Protein AF-A0A7S1REJ3-F1 (afdb_monomer_lite)

Sequence (113 aa):
VDLHALPGAQVAQQSFTGRKSGTAGFFASEANYERGKRAMVRLAELILRYEAEPSTAGVVLGMELVNEPDWGYWNAPRGIRALYETMVPILRGILPAARYLLFLCFMESPRYE

Radius of gyration: 14.75 Å; chains: 1; bounding box: 30×29×43 Å

InterPro domains:
  IPR017853 Glycoside hydrolase superfamily [SSF51445] (1-97)

pLDDT: mean 90.11, std 11.12, range [45.78, 98.25]

Foldseek 3Di:
DEPAAFQQGLAAQDCSVVDGHNGRCCQVDPVRVVVLLVVQVVVLVVVVVLCVDPVRNPVAAAYESYAAGDPVQCPRPSGPVVSCVPRVVVSCVRQPPVRYDYDDHHDDDPPPD

Organism: Alexandrium catenella (NCBI:txid2925)

Structure (mmCIF, N/CA/C/O backbone):
data_AF-A0A7S1REJ3-F1
#
_entry.id   AF-A0A7S1REJ3-F1
#
loop_
_atom_site.group_PDB
_atom_site.id
_atom_site.type_symbol
_atom_site.label_atom_id
_atom_site.label_alt_id
_atom_site.label_comp_id
_atom_site.label_asym_id
_atom_site.label_entity_id
_atom_site.label_seq_id
_atom_site.pdbx_PDB_ins_code
_atom_site.Cartn_x
_atom_site.Cartn_y
_atom_site.Cartn_z
_atom_site.occupancy
_atom_site.B_iso_or_equiv
_atom_site.auth_seq_id
_atom_site.auth_comp_id
_atom_site.auth_asym_id
_atom_site.auth_atom_id
_atom_site.pdbx_PDB_model_num
ATOM 1 N N . VAL A 1 1 ? -9.000 3.101 3.444 1.00 91.31 1 VAL A N 1
ATOM 2 C CA . VAL A 1 1 ? -8.425 4.163 2.591 1.00 91.31 1 VAL A CA 1
ATOM 3 C C . VAL A 1 1 ? -7.517 3.503 1.584 1.00 91.31 1 VAL A C 1
ATOM 5 O O . VAL A 1 1 ? -6.730 2.651 1.984 1.00 91.31 1 VAL A O 1
ATOM 8 N N . ASP A 1 2 ? -7.661 3.865 0.317 1.00 90.88 2 ASP A N 1
ATOM 9 C CA . ASP A 1 2 ? -6.880 3.302 -0.778 1.00 90.88 2 ASP A CA 1
ATOM 10 C C . ASP A 1 2 ? -5.757 4.255 -1.211 1.00 90.88 2 ASP A C 1
ATOM 12 O O . ASP A 1 2 ? -5.981 5.454 -1.404 1.00 90.88 2 ASP A O 1
ATOM 16 N N . LEU A 1 3 ? -4.542 3.718 -1.342 1.00 90.06 3 LEU A N 1
ATOM 17 C CA . LEU A 1 3 ? -3.423 4.406 -1.969 1.00 90.06 3 LEU A CA 1
ATOM 18 C C . LEU A 1 3 ? -3.476 4.181 -3.488 1.00 90.06 3 LEU A C 1
ATOM 20 O O . LEU A 1 3 ? -2.669 3.457 -4.075 1.00 90.06 3 LEU A O 1
ATOM 24 N N . HIS A 1 4 ? -4.427 4.875 -4.112 1.00 91.38 4 HIS A N 1
ATOM 25 C CA . HIS A 1 4 ? -4.832 4.663 -5.503 1.00 91.38 4 HIS A CA 1
ATOM 26 C C . HIS A 1 4 ? -3.725 4.914 -6.539 1.00 91.38 4 HIS A C 1
ATOM 28 O O . HIS A 1 4 ? -3.749 4.405 -7.661 1.00 91.38 4 HIS A O 1
ATOM 34 N N . ALA A 1 5 ? -2.737 5.733 -6.183 1.00 91.31 5 ALA A N 1
ATOM 35 C CA . ALA A 1 5 ? -1.662 6.118 -7.077 1.00 91.31 5 ALA A CA 1
ATOM 36 C C . ALA A 1 5 ? -0.311 6.162 -6.368 1.00 91.31 5 ALA A C 1
ATOM 38 O O . ALA A 1 5 ? -0.149 6.801 -5.325 1.00 91.31 5 ALA A O 1
ATOM 39 N N . LEU A 1 6 ? 0.684 5.540 -7.000 1.00 91.75 6 LEU A N 1
ATOM 40 C CA . LEU A 1 6 ? 2.053 5.496 -6.500 1.00 91.75 6 LEU A CA 1
ATOM 41 C C . LEU A 1 6 ? 3.022 6.331 -7.348 1.00 91.75 6 LEU A C 1
ATOM 43 O O . LEU A 1 6 ? 2.778 6.580 -8.534 1.00 91.75 6 LEU A O 1
ATOM 47 N N . PRO A 1 7 ? 4.158 6.768 -6.766 1.00 92.38 7 PRO A N 1
ATOM 48 C CA . PRO A 1 7 ? 5.195 7.475 -7.508 1.00 92.38 7 PRO A CA 1
ATOM 49 C C . PRO A 1 7 ? 5.642 6.694 -8.748 1.00 92.38 7 PRO A C 1
ATOM 51 O O . PRO A 1 7 ? 6.057 5.546 -8.647 1.00 92.38 7 PRO A O 1
ATOM 54 N N . GLY A 1 8 ? 5.582 7.328 -9.919 1.00 90.69 8 GLY A N 1
ATOM 55 C CA . GLY A 1 8 ? 5.961 6.691 -11.184 1.00 90.69 8 GLY A CA 1
ATOM 56 C C . GLY A 1 8 ? 4.921 5.732 -11.773 1.00 90.69 8 GLY A C 1
ATOM 57 O O . GLY A 1 8 ? 5.223 5.126 -12.793 1.00 90.69 8 GLY A O 1
ATOM 58 N N . ALA A 1 9 ? 3.723 5.644 -11.186 1.00 91.44 9 ALA A N 1
ATOM 59 C CA . ALA A 1 9 ? 2.652 4.707 -11.527 1.00 91.44 9 ALA A CA 1
ATOM 60 C C . ALA A 1 9 ? 2.984 3.232 -11.239 1.00 91.44 9 ALA A C 1
ATOM 62 O O . ALA A 1 9 ? 4.111 2.763 -11.411 1.00 91.44 9 ALA A O 1
ATOM 63 N N . GLN A 1 10 ? 1.965 2.495 -10.806 1.00 90.31 10 GLN A N 1
ATOM 64 C CA . GLN A 1 10 ? 2.018 1.056 -10.544 1.00 90.31 10 GLN A CA 1
ATOM 65 C C . GLN A 1 10 ? 1.587 0.195 -11.747 1.00 90.31 10 GLN A C 1
ATOM 67 O O . GLN A 1 10 ? 1.751 -1.021 -11.721 1.00 90.31 10 GLN A O 1
ATOM 72 N N . VAL A 1 11 ? 1.098 0.833 -12.817 1.00 89.88 11 VAL A N 1
ATOM 73 C CA . VAL A 1 11 ? 0.741 0.218 -14.106 1.00 89.88 11 VAL A CA 1
ATOM 74 C C . VAL A 1 11 ? 1.119 1.177 -15.232 1.00 89.88 11 VAL A C 1
ATOM 76 O O . VAL A 1 11 ? 1.000 2.399 -15.089 1.00 89.88 11 VAL A O 1
ATOM 79 N N . ALA A 1 12 ? 1.558 0.636 -16.366 1.00 88.38 12 ALA A N 1
ATOM 80 C CA . ALA A 1 12 ? 1.761 1.422 -17.577 1.00 88.38 12 ALA A CA 1
ATOM 81 C C . ALA A 1 12 ? 0.423 1.928 -18.152 1.00 88.38 12 ALA A C 1
ATOM 83 O O . ALA A 1 12 ? -0.610 1.279 -18.053 1.00 88.38 12 ALA A O 1
ATOM 84 N N . GLN A 1 13 ? 0.438 3.095 -18.789 1.00 87.00 13 GLN A N 1
ATOM 85 C CA . GLN A 1 13 ? -0.689 3.718 -19.496 1.00 87.00 13 GLN A CA 1
ATOM 86 C C . GLN A 1 13 ? -1.936 4.052 -18.653 1.00 87.00 13 GLN A C 1
ATOM 88 O O . GLN A 1 13 ? -2.895 4.609 -19.195 1.00 87.00 13 GLN A O 1
ATOM 93 N N . GLN A 1 14 ? -1.909 3.810 -17.340 1.00 81.38 14 GLN A N 1
ATOM 94 C CA . GLN A 1 14 ? -2.967 4.221 -16.415 1.00 81.38 14 GLN A CA 1
ATOM 95 C C . GLN A 1 14 ? -2.918 5.721 -16.108 1.00 81.38 14 GLN A C 1
ATOM 97 O O . GLN A 1 14 ? -1.847 6.330 -16.091 1.00 81.38 14 GLN A O 1
ATOM 102 N N . SER A 1 15 ? -4.086 6.320 -15.854 1.00 82.94 15 SER A N 1
ATOM 103 C CA . SER A 1 15 ? -4.254 7.766 -15.632 1.00 82.94 15 SER A CA 1
ATOM 104 C C . SER A 1 15 ? -4.641 8.146 -14.200 1.00 82.94 15 SER A C 1
ATOM 106 O O . SER A 1 15 ? -5.108 9.261 -13.983 1.00 82.94 15 SER A O 1
ATOM 108 N N . PHE A 1 16 ? -4.425 7.272 -13.213 1.00 82.06 16 PHE A N 1
ATOM 109 C CA . PHE A 1 16 ? -4.801 7.511 -11.809 1.00 82.06 16 PHE A CA 1
ATOM 110 C C . PHE A 1 16 ? -4.211 8.797 -11.202 1.00 82.06 16 PHE A C 1
ATOM 112 O O . PH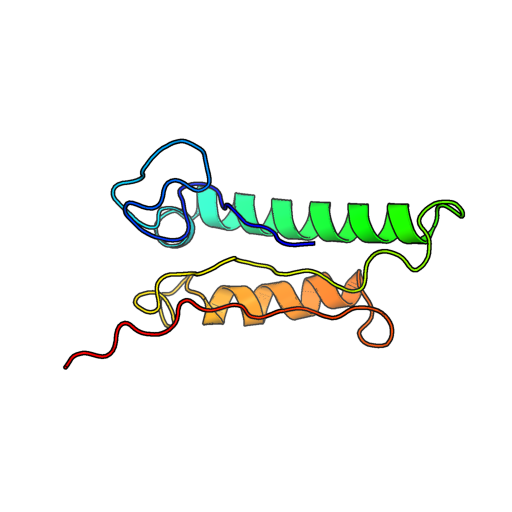E A 1 16 ? -4.794 9.385 -10.300 1.00 82.06 16 PHE A O 1
ATOM 119 N N . THR A 1 17 ? -3.072 9.272 -11.717 1.00 71.31 17 THR A N 1
ATOM 120 C CA . THR A 1 17 ? -2.430 10.536 -11.294 1.00 71.31 17 THR A CA 1
ATOM 121 C C . THR A 1 17 ? -2.793 11.739 -12.175 1.00 71.31 17 THR A C 1
ATOM 123 O O . THR A 1 17 ? -2.137 12.776 -12.104 1.00 71.31 17 THR A O 1
ATOM 126 N N . GLY A 1 18 ? -3.776 11.604 -13.072 1.00 77.19 18 GLY A N 1
ATOM 127 C CA . GLY A 1 18 ? -4.095 12.600 -14.103 1.00 77.19 18 GLY A CA 1
ATOM 128 C C . GLY A 1 18 ? -3.108 12.626 -15.280 1.00 77.19 18 GLY A C 1
ATOM 129 O O . GLY A 1 18 ? -3.304 13.374 -16.234 1.00 77.19 18 GLY A O 1
ATOM 130 N N . ARG A 1 19 ? -2.062 11.787 -15.252 1.00 80.12 19 ARG A N 1
ATOM 131 C CA . ARG A 1 19 ? -1.087 11.610 -16.335 1.00 80.12 19 ARG A CA 1
ATOM 132 C C . ARG A 1 19 ? -0.822 10.127 -16.575 1.00 80.12 19 ARG A C 1
ATOM 134 O O . ARG A 1 19 ? -0.754 9.350 -15.628 1.00 80.12 19 ARG A O 1
ATOM 141 N N . LYS A 1 20 ? -0.620 9.757 -17.843 1.00 84.94 20 LYS A N 1
ATOM 142 C CA . LYS A 1 20 ? -0.198 8.410 -18.244 1.00 84.94 20 LYS A CA 1
ATOM 143 C C . LYS A 1 20 ? 1.322 8.269 -18.192 1.00 84.94 20 LYS A C 1
ATOM 145 O O . LYS A 1 20 ? 2.043 9.114 -18.728 1.00 84.94 20 LYS A O 1
ATOM 150 N N . SER A 1 21 ? 1.798 7.202 -17.555 1.00 84.25 21 SER A N 1
ATOM 151 C CA . SER A 1 21 ? 3.206 6.787 -17.578 1.00 84.25 21 SER A CA 1
ATOM 152 C C . SER A 1 21 ? 3.413 5.686 -18.615 1.00 84.25 21 SER A C 1
ATOM 154 O O . SER A 1 21 ? 2.562 4.817 -18.759 1.00 84.25 21 SER A O 1
ATOM 156 N N . GLY A 1 22 ? 4.545 5.683 -19.320 1.00 87.06 22 GLY A N 1
ATOM 157 C CA . GLY A 1 22 ? 4.881 4.605 -20.259 1.00 87.06 22 GLY A CA 1
ATOM 158 C C . GLY A 1 22 ? 5.208 3.270 -19.581 1.00 87.06 22 GLY A C 1
ATOM 159 O O . GLY A 1 22 ? 5.145 2.228 -20.223 1.00 87.06 22 GLY A O 1
ATOM 160 N N . THR A 1 23 ? 5.549 3.299 -18.293 1.00 88.06 23 THR A N 1
ATOM 161 C CA . TH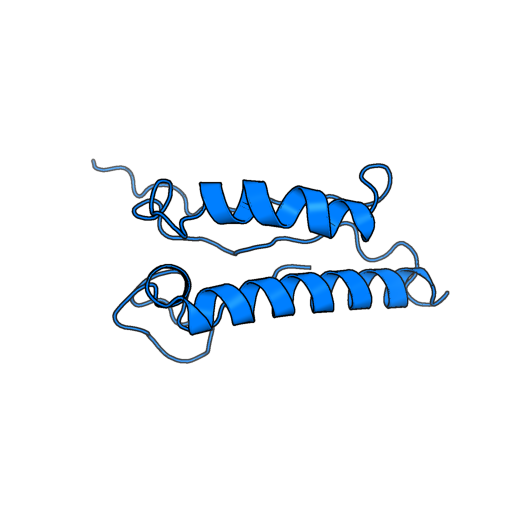R A 1 23 ? 5.989 2.140 -17.506 1.00 88.06 23 THR A CA 1
ATOM 162 C C . THR A 1 23 ? 5.389 2.176 -16.100 1.00 88.06 23 THR A C 1
ATOM 164 O O . THR A 1 23 ? 4.992 3.243 -15.619 1.00 88.06 23 THR A O 1
ATOM 167 N N . ALA A 1 24 ? 5.376 1.030 -15.410 1.00 91.38 24 ALA A N 1
ATOM 168 C CA . ALA A 1 24 ? 5.119 0.964 -13.970 1.00 91.38 24 ALA A CA 1
ATOM 169 C C . ALA A 1 24 ? 6.372 1.415 -13.191 1.00 91.38 24 ALA A C 1
ATOM 171 O O . ALA A 1 24 ? 7.133 0.625 -12.620 1.00 91.38 24 ALA A O 1
ATOM 172 N N . GLY A 1 25 ? 6.634 2.721 -13.226 1.00 92.81 25 GLY A N 1
ATOM 173 C CA . GLY A 1 25 ? 7.826 3.353 -12.670 1.00 92.81 25 GLY A CA 1
ATOM 174 C C . GLY A 1 25 ? 7.970 3.196 -11.158 1.00 92.81 25 GLY A C 1
ATOM 175 O O . GLY A 1 25 ? 9.080 3.378 -10.654 1.00 92.81 25 GLY A O 1
ATOM 176 N N . PHE A 1 26 ? 6.898 2.841 -10.445 1.00 94.31 26 PHE A N 1
ATOM 177 C CA . PHE A 1 26 ? 6.959 2.483 -9.030 1.00 94.31 26 PHE A CA 1
ATOM 178 C C . PHE A 1 26 ? 7.835 1.246 -8.788 1.00 94.31 26 PHE A C 1
ATOM 180 O O . PHE A 1 26 ? 8.700 1.266 -7.915 1.00 94.31 26 PHE A O 1
ATOM 187 N N . PHE A 1 27 ? 7.667 0.201 -9.601 1.00 94.12 27 PHE A N 1
ATOM 188 C CA . PHE A 1 27 ? 8.426 -1.046 -9.479 1.00 94.12 27 PHE A CA 1
ATOM 189 C C . PHE A 1 27 ? 9.798 -0.964 -10.170 1.00 94.12 27 PHE A C 1
ATOM 191 O O . PHE A 1 27 ? 10.768 -1.595 -9.739 1.00 94.12 27 PHE A O 1
ATOM 198 N N . ALA A 1 28 ? 9.912 -0.150 -11.226 1.00 93.00 28 ALA A N 1
ATOM 199 C CA . ALA A 1 28 ? 11.151 -0.014 -11.992 1.00 93.00 28 ALA A CA 1
ATOM 200 C C . ALA A 1 28 ? 12.217 0.857 -11.296 1.00 93.00 28 ALA A C 1
ATOM 202 O O . ALA A 1 28 ? 13.406 0.542 -11.371 1.00 93.00 28 ALA A O 1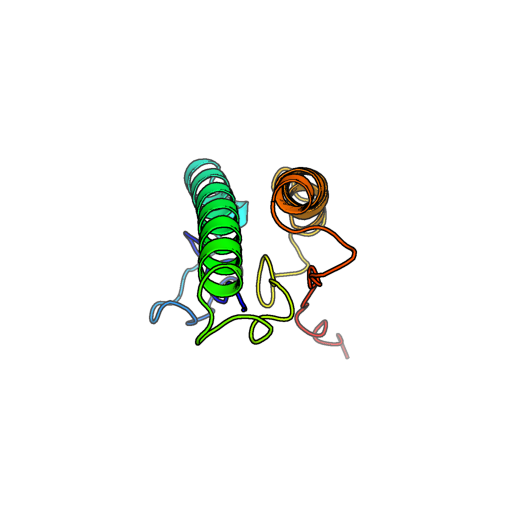
ATOM 203 N N . SER A 1 29 ? 11.821 1.926 -10.593 1.00 94.75 29 SER A N 1
ATOM 204 C CA . SER A 1 29 ? 12.741 2.896 -9.980 1.00 94.75 29 SER A CA 1
ATOM 205 C C . SER A 1 29 ? 12.831 2.729 -8.466 1.00 94.75 29 SER A C 1
ATOM 207 O O . SER A 1 29 ? 11.836 2.865 -7.759 1.00 94.75 29 SER A O 1
ATOM 209 N N . GLU A 1 30 ? 14.044 2.521 -7.951 1.00 96.31 30 GLU A N 1
ATOM 210 C CA . GLU A 1 30 ? 14.305 2.443 -6.508 1.00 96.31 30 GLU A CA 1
ATOM 211 C C . GLU A 1 30 ? 13.854 3.708 -5.767 1.00 96.31 30 GLU A C 1
ATOM 213 O O . GLU A 1 30 ? 13.178 3.629 -4.744 1.00 96.31 30 GLU A O 1
ATOM 218 N N . ALA A 1 31 ? 14.140 4.887 -6.325 1.00 96.94 31 ALA A N 1
ATOM 219 C CA . ALA A 1 31 ? 13.734 6.151 -5.722 1.00 96.94 31 ALA A CA 1
ATOM 220 C C . ALA A 1 31 ? 12.204 6.271 -5.599 1.00 96.94 31 ALA A C 1
ATOM 222 O O . ALA A 1 31 ? 11.702 6.766 -4.587 1.00 96.94 31 ALA A O 1
ATOM 223 N N . ASN A 1 32 ? 11.452 5.810 -6.603 1.00 95.56 32 ASN A N 1
ATOM 224 C CA . ASN A 1 32 ? 9.989 5.797 -6.547 1.00 95.56 32 ASN A CA 1
ATOM 225 C C . ASN A 1 32 ? 9.466 4.759 -5.555 1.00 95.56 32 ASN A C 1
ATOM 227 O O . ASN A 1 32 ? 8.563 5.073 -4.777 1.00 95.56 32 ASN A O 1
ATOM 231 N N . TYR A 1 33 ? 10.064 3.569 -5.547 1.00 96.75 33 TYR A N 1
ATOM 232 C CA . TYR A 1 33 ? 9.725 2.491 -4.629 1.00 96.75 33 TYR A CA 1
ATOM 233 C C . TYR A 1 33 ? 9.857 2.936 -3.166 1.00 96.75 33 TYR A C 1
ATOM 235 O O . TYR A 1 33 ? 8.903 2.872 -2.389 1.00 96.75 33 TYR A O 1
ATOM 243 N N . GLU A 1 34 ? 11.005 3.516 -2.810 1.00 97.94 34 GLU A N 1
ATOM 244 C CA . GLU A 1 34 ? 11.258 4.046 -1.469 1.00 97.94 34 GLU A CA 1
ATOM 245 C C . GLU A 1 34 ? 10.320 5.205 -1.105 1.00 97.94 34 GLU A C 1
ATOM 247 O O . GLU A 1 34 ? 9.862 5.314 0.036 1.00 97.94 34 GLU A O 1
ATOM 252 N N . ARG A 1 35 ? 9.983 6.073 -2.068 1.00 97.38 35 ARG A N 1
ATOM 253 C CA . ARG A 1 35 ? 8.990 7.135 -1.851 1.00 97.38 35 ARG A CA 1
ATOM 254 C C . ARG A 1 35 ? 7.597 6.573 -1.576 1.00 97.38 35 ARG A C 1
ATOM 256 O O . ARG A 1 35 ? 6.929 7.092 -0.685 1.00 97.38 35 ARG A O 1
ATOM 263 N N . GLY A 1 36 ? 7.163 5.539 -2.296 1.00 96.69 36 GLY A N 1
ATOM 264 C CA . GLY A 1 36 ? 5.858 4.917 -2.065 1.00 96.69 36 GLY A CA 1
ATOM 265 C C . GLY A 1 36 ? 5.791 4.190 -0.723 1.00 96.69 36 GLY A C 1
ATOM 266 O O . GLY A 1 36 ? 4.828 4.393 0.008 1.00 96.69 36 GLY A O 1
ATOM 267 N N . LYS A 1 37 ? 6.850 3.474 -0.315 1.00 97.81 37 LYS A N 1
ATOM 268 C CA . LYS A 1 37 ? 6.932 2.897 1.041 1.00 97.81 37 LYS A CA 1
ATOM 269 C C . LYS A 1 37 ? 6.783 3.964 2.127 1.00 97.81 37 LYS A C 1
ATOM 271 O O . LYS A 1 37 ? 6.019 3.787 3.072 1.00 97.81 37 LYS A O 1
ATOM 276 N N . ARG A 1 38 ? 7.454 5.115 1.976 1.00 98.12 38 ARG A N 1
ATOM 277 C CA . ARG A 1 38 ? 7.274 6.249 2.900 1.00 98.12 38 ARG A CA 1
ATOM 278 C C . ARG A 1 38 ? 5.844 6.787 2.882 1.00 98.12 38 ARG A C 1
ATOM 280 O O . ARG A 1 38 ? 5.312 7.079 3.947 1.00 98.12 38 ARG A O 1
ATOM 287 N N . ALA A 1 39 ? 5.213 6.897 1.713 1.00 96.81 39 ALA A N 1
ATOM 288 C CA . ALA A 1 39 ? 3.819 7.328 1.607 1.00 96.81 39 ALA A CA 1
ATOM 289 C C . ALA A 1 39 ? 2.864 6.370 2.341 1.00 96.81 39 ALA A C 1
ATOM 291 O O . ALA A 1 39 ? 1.988 6.831 3.067 1.00 96.81 39 ALA A O 1
ATOM 292 N N . MET A 1 40 ? 3.086 5.056 2.237 1.00 97.31 40 MET A N 1
ATOM 293 C CA . MET A 1 40 ? 2.318 4.041 2.965 1.00 97.31 40 MET A CA 1
ATOM 294 C C . MET A 1 40 ? 2.436 4.208 4.486 1.00 97.31 40 MET A C 1
ATOM 296 O O . MET A 1 40 ? 1.423 4.204 5.180 1.00 97.31 40 MET A O 1
ATOM 300 N N . VAL A 1 41 ? 3.651 4.420 5.009 1.00 98.25 41 VAL A N 1
ATOM 301 C CA . VAL A 1 41 ? 3.859 4.687 6.446 1.00 98.25 41 VAL A CA 1
ATOM 302 C C . VAL A 1 41 ? 3.130 5.960 6.875 1.00 98.25 41 VAL A C 1
ATOM 304 O O . VAL A 1 41 ? 2.407 5.950 7.868 1.00 98.25 41 VAL A O 1
ATOM 307 N N . ARG A 1 42 ? 3.249 7.046 6.100 1.00 97.31 42 ARG A N 1
ATOM 308 C CA . ARG A 1 42 ? 2.552 8.306 6.401 1.00 97.31 42 ARG A CA 1
ATOM 309 C C . ARG A 1 42 ? 1.033 8.158 6.384 1.00 97.31 42 ARG A C 1
ATOM 311 O O . ARG A 1 42 ? 0.366 8.779 7.210 1.00 97.31 42 ARG A O 1
ATOM 318 N N . LEU A 1 43 ? 0.489 7.343 5.481 1.00 96.75 43 LEU A N 1
ATOM 319 C CA . LEU A 1 43 ? -0.941 7.049 5.449 1.00 96.75 43 LEU A CA 1
ATOM 320 C C . LEU A 1 43 ? -1.373 6.267 6.696 1.00 96.75 43 LEU A C 1
ATOM 322 O O . LEU A 1 43 ? -2.372 6.623 7.311 1.00 96.75 43 LEU A O 1
ATOM 326 N N . ALA A 1 44 ? -0.601 5.271 7.129 1.00 97.75 44 ALA A N 1
ATOM 327 C CA . ALA A 1 44 ? -0.884 4.542 8.364 1.00 97.75 44 ALA A CA 1
ATOM 328 C C . ALA A 1 44 ? -0.847 5.446 9.612 1.00 97.75 44 ALA A C 1
ATOM 330 O O . ALA A 1 44 ? -1.753 5.390 10.443 1.00 97.75 44 ALA A O 1
ATOM 331 N N . GLU A 1 45 ? 0.142 6.338 9.713 1.00 97.56 45 GLU A N 1
ATOM 332 C CA . GLU A 1 45 ? 0.212 7.353 10.777 1.00 97.56 45 GLU A CA 1
ATOM 333 C C . GLU A 1 45 ? -0.979 8.326 10.743 1.00 97.56 45 GLU A C 1
ATOM 335 O O . GLU A 1 45 ? -1.422 8.814 11.783 1.00 97.56 45 GLU A O 1
ATOM 340 N N . LEU A 1 46 ? -1.486 8.662 9.553 1.00 96.50 46 LEU A N 1
ATOM 341 C CA . LEU A 1 46 ? -2.681 9.494 9.407 1.00 96.50 46 LEU A CA 1
ATOM 342 C C . LEU A 1 46 ? -3.938 8.750 9.874 1.00 96.50 46 LEU A C 1
ATOM 344 O O . LEU A 1 46 ? -4.739 9.326 10.601 1.00 96.50 46 LEU A O 1
ATOM 348 N N . ILE A 1 47 ? -4.078 7.471 9.514 1.00 97.12 47 ILE A N 1
ATOM 349 C CA . ILE A 1 47 ? -5.192 6.623 9.958 1.00 97.12 47 ILE A CA 1
ATOM 350 C C . ILE A 1 47 ? -5.235 6.543 11.488 1.00 97.12 47 ILE A C 1
ATOM 352 O O . ILE A 1 47 ? -6.301 6.721 12.070 1.00 97.12 47 ILE A O 1
ATOM 356 N N . LEU A 1 48 ? -4.088 6.358 12.153 1.00 95.88 48 LEU A N 1
ATOM 357 C CA . LEU A 1 48 ? -4.035 6.381 13.619 1.00 95.88 48 LEU A CA 1
ATOM 358 C C . LEU A 1 48 ? -4.463 7.722 14.214 1.00 95.88 48 LEU A C 1
ATOM 360 O O . LEU A 1 48 ? -5.135 7.750 15.242 1.00 95.88 48 LEU A O 1
ATOM 364 N N . ARG A 1 49 ? -4.085 8.836 13.578 1.00 95.81 49 ARG A N 1
ATOM 365 C CA . ARG A 1 49 ? -4.515 10.165 14.024 1.00 95.81 49 ARG A CA 1
ATOM 366 C C . ARG A 1 49 ? -6.026 10.345 13.904 1.00 95.81 49 ARG A C 1
ATOM 368 O O . ARG A 1 49 ? -6.614 10.931 14.801 1.00 95.81 49 ARG A O 1
ATOM 375 N N . TYR A 1 50 ? -6.648 9.810 12.853 1.00 95.94 50 TYR A N 1
ATOM 376 C CA . TYR A 1 50 ? -8.108 9.800 12.735 1.00 95.94 50 TYR A CA 1
ATOM 377 C C . TYR A 1 50 ? -8.780 8.922 13.791 1.00 95.94 50 TYR A C 1
ATOM 379 O O . TYR A 1 50 ? -9.823 9.302 14.308 1.00 95.94 50 TYR A O 1
ATOM 387 N N . GLU A 1 51 ? -8.186 7.788 14.160 1.00 96.00 51 GLU A N 1
ATOM 388 C CA . GLU A 1 51 ? -8.734 6.951 15.234 1.00 96.00 51 GLU A CA 1
ATOM 389 C C . GLU A 1 51 ? -8.678 7.638 16.608 1.00 96.00 51 GLU A C 1
ATOM 391 O O . GLU A 1 51 ? -9.572 7.450 17.428 1.00 96.00 51 GLU A O 1
ATOM 396 N N . ALA A 1 52 ? -7.644 8.445 16.861 1.00 95.19 52 ALA A N 1
ATOM 397 C CA . ALA A 1 52 ? -7.490 9.186 18.113 1.00 95.19 52 ALA A CA 1
ATOM 398 C C . ALA A 1 52 ? -8.437 10.395 18.238 1.00 95.19 52 ALA A C 1
ATOM 400 O O . ALA A 1 52 ? -8.632 10.908 19.339 1.00 95.19 52 ALA A O 1
ATOM 401 N N . GLU A 1 53 ? -9.002 10.863 17.126 1.00 96.69 53 GLU A N 1
ATOM 402 C CA . GLU A 1 53 ? -9.916 12.000 17.074 1.00 96.69 53 GLU A CA 1
ATOM 403 C C . GLU A 1 53 ? -11.370 11.508 17.223 1.00 96.69 53 GLU A C 1
ATOM 405 O O . GLU A 1 53 ? -11.848 10.759 16.365 1.00 96.69 53 GLU A O 1
ATOM 410 N N . PRO A 1 54 ? -12.109 11.911 18.279 1.00 96.62 54 PRO A N 1
ATOM 411 C CA . PRO A 1 54 ? -13.454 11.398 18.553 1.00 96.62 54 PRO A CA 1
ATOM 412 C C . PRO A 1 54 ? -14.443 11.528 17.393 1.00 96.62 54 PRO A C 1
ATOM 414 O O . PRO A 1 54 ? -15.310 10.673 17.228 1.00 96.62 54 PRO A O 1
ATOM 417 N N . SER A 1 55 ? -14.317 12.578 16.578 1.00 96.56 55 SER A N 1
ATOM 418 C CA . SER A 1 55 ? -15.195 12.802 15.422 1.00 96.56 55 SER A CA 1
ATOM 419 C C . SER A 1 55 ? -14.938 11.855 14.239 1.00 96.56 55 SER A C 1
ATOM 421 O O . SER A 1 55 ? -15.783 11.747 13.350 1.00 96.56 55 SER A O 1
ATOM 423 N N . THR A 1 56 ? -13.803 11.153 14.223 1.00 94.94 56 THR A N 1
ATOM 424 C CA . THR A 1 56 ? -13.389 10.251 13.134 1.00 94.94 56 THR A CA 1
ATOM 425 C C . THR A 1 56 ? -13.015 8.841 13.597 1.00 94.94 56 THR A C 1
ATOM 427 O O . THR A 1 56 ? -12.720 7.977 12.764 1.00 94.94 56 THR A O 1
ATOM 430 N N . ALA A 1 57 ? -13.065 8.581 14.904 1.00 95.56 57 ALA A N 1
ATOM 431 C CA . ALA A 1 57 ? -12.824 7.273 15.491 1.00 95.56 57 ALA A CA 1
ATOM 432 C C . ALA A 1 57 ? -13.780 6.215 14.917 1.00 95.56 57 ALA A C 1
ATOM 434 O O . ALA A 1 57 ? -14.974 6.457 14.734 1.00 95.56 57 ALA A O 1
ATOM 435 N N . GLY A 1 58 ? -13.260 5.028 14.601 1.00 94.06 58 GLY A N 1
ATOM 436 C CA . G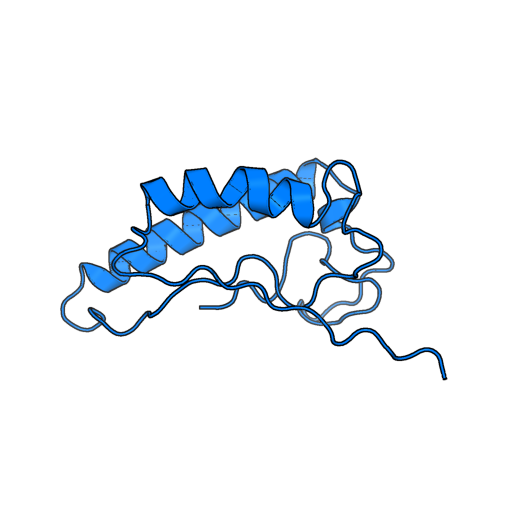LY A 1 58 ? -14.065 3.931 14.056 1.00 94.06 58 GLY A CA 1
ATOM 437 C C . GLY A 1 58 ? -14.345 4.014 12.550 1.00 94.06 58 GLY A C 1
ATOM 438 O O . GLY A 1 58 ? -14.728 3.008 11.957 1.00 94.06 58 GLY A O 1
ATOM 439 N N . VAL A 1 59 ? -14.120 5.163 11.899 1.00 95.38 59 VAL A N 1
ATOM 440 C CA . VAL A 1 59 ? -14.505 5.378 10.488 1.00 95.38 59 VAL A CA 1
ATOM 441 C C . VAL A 1 59 ? -13.622 4.586 9.524 1.00 95.38 59 VAL A C 1
ATOM 443 O O . VAL A 1 59 ? -14.103 4.011 8.546 1.00 95.38 59 VAL A O 1
ATOM 446 N N . VAL A 1 60 ? -12.312 4.540 9.774 1.00 95.62 60 VAL A N 1
ATOM 447 C CA . VAL A 1 60 ? -11.381 3.831 8.890 1.00 95.62 60 VAL A CA 1
ATOM 448 C C . VAL A 1 60 ? -11.309 2.355 9.276 1.00 95.62 60 VAL A C 1
ATOM 450 O O . VAL A 1 60 ? -10.923 2.000 10.388 1.00 95.62 60 VAL A O 1
ATOM 453 N N . LEU A 1 61 ? -11.635 1.476 8.328 1.00 94.88 61 LEU A N 1
ATOM 454 C CA . LEU A 1 61 ? -11.590 0.020 8.522 1.00 94.88 61 LEU A CA 1
ATOM 455 C C . LEU A 1 61 ? -10.239 -0.601 8.148 1.00 94.88 61 LEU A C 1
ATOM 457 O O . LEU A 1 61 ? -9.909 -1.703 8.582 1.00 94.88 61 LEU A O 1
ATOM 461 N N . GLY A 1 62 ? -9.444 0.089 7.335 1.00 94.50 62 GLY A N 1
ATOM 462 C CA . GLY A 1 62 ? -8.193 -0.459 6.838 1.00 94.50 62 GLY A CA 1
ATOM 463 C C . GLY A 1 62 ? -7.522 0.389 5.772 1.00 94.50 62 GLY A C 1
ATOM 464 O O . GLY A 1 62 ? -7.974 1.491 5.435 1.00 94.50 62 GLY A O 1
ATOM 465 N N . MET A 1 63 ? -6.441 -0.162 5.240 1.00 95.88 63 MET A N 1
ATOM 466 C CA . MET A 1 63 ? -5.580 0.463 4.250 1.00 95.88 63 MET A CA 1
ATOM 467 C C . MET A 1 63 ? -5.306 -0.499 3.098 1.00 95.88 63 MET A C 1
ATOM 469 O O . MET A 1 63 ? -5.024 -1.673 3.319 1.00 95.88 63 MET A O 1
ATOM 473 N N . GLU A 1 64 ? -5.341 0.013 1.879 1.00 94.31 64 GLU A N 1
ATOM 474 C CA . GLU A 1 64 ? -4.846 -0.673 0.692 1.00 94.31 64 GLU A CA 1
ATOM 475 C C . GLU A 1 64 ? -3.500 -0.065 0.288 1.00 94.31 64 GLU A C 1
ATOM 477 O O . GLU A 1 64 ? -3.336 1.157 0.283 1.00 94.31 64 GLU A O 1
ATOM 482 N N . LEU A 1 65 ? -2.501 -0.918 0.047 1.00 93.12 65 LEU A N 1
ATOM 483 C CA . LEU A 1 65 ? -1.119 -0.474 -0.165 1.00 93.12 65 LEU A CA 1
ATOM 484 C C . LEU A 1 65 ? -0.879 -0.014 -1.604 1.00 93.12 65 LEU A C 1
ATOM 486 O O . LEU A 1 65 ? -0.087 0.899 -1.832 1.00 93.12 65 LEU A O 1
ATOM 490 N N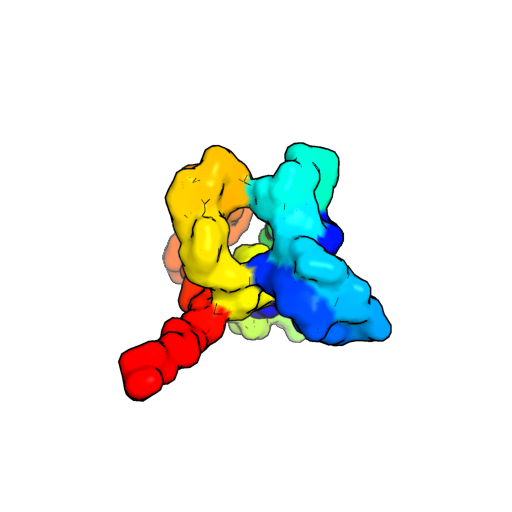 . VAL A 1 66 ? -1.506 -0.685 -2.563 1.00 91.62 66 VAL A N 1
ATOM 491 C CA . VAL A 1 66 ? -1.336 -0.429 -3.987 1.00 91.62 66 VAL A CA 1
ATOM 492 C C . VAL A 1 66 ? -2.599 -0.854 -4.720 1.00 91.62 66 VAL A C 1
ATOM 494 O O . VAL A 1 66 ? -2.936 -2.034 -4.714 1.00 91.62 66 VAL A O 1
ATOM 497 N N . ASN A 1 67 ? -3.252 0.105 -5.371 1.00 91.00 67 ASN A N 1
ATOM 498 C CA . ASN A 1 67 ? -4.401 -0.186 -6.214 1.00 91.00 67 ASN A CA 1
ATOM 499 C C . ASN A 1 67 ? -3.969 -0.759 -7.557 1.00 91.00 67 ASN A C 1
ATOM 501 O O . ASN A 1 67 ? -3.154 -0.147 -8.260 1.00 91.00 67 ASN A O 1
ATOM 505 N N . GLU A 1 68 ? -4.574 -1.887 -7.923 1.00 89.31 68 GLU A N 1
ATOM 506 C CA . GLU A 1 68 ? -4.546 -2.424 -9.282 1.00 89.31 68 GLU A CA 1
ATOM 507 C C . GLU A 1 68 ? -3.131 -2.550 -9.889 1.00 89.31 68 GLU A C 1
ATOM 509 O O . GLU A 1 68 ? -2.902 -2.071 -10.994 1.00 89.31 68 GLU A O 1
ATOM 514 N N . PRO A 1 69 ? -2.130 -3.149 -9.215 1.00 89.56 69 PRO A N 1
ATOM 515 C CA . PRO A 1 69 ? -0.800 -3.272 -9.803 1.00 89.56 69 PRO A CA 1
ATOM 516 C C . PRO A 1 69 ? -0.783 -4.253 -10.986 1.00 89.56 69 PRO A C 1
ATOM 518 O O . PRO A 1 69 ? -1.533 -5.230 -11.022 1.00 89.56 69 PRO A O 1
ATOM 521 N N . ASP A 1 70 ? 0.142 -4.036 -11.923 1.00 87.31 70 ASP A N 1
ATOM 522 C CA . ASP A 1 70 ? 0.371 -4.949 -13.045 1.00 87.31 70 ASP A CA 1
ATOM 523 C C . ASP A 1 70 ? 0.996 -6.269 -12.554 1.00 87.31 70 ASP A C 1
ATOM 525 O O . ASP A 1 70 ? 2.093 -6.288 -11.979 1.00 87.31 70 ASP A O 1
ATOM 529 N N . TRP A 1 71 ? 0.305 -7.385 -12.816 1.00 87.19 71 TRP A N 1
ATOM 530 C CA . TRP A 1 71 ? 0.716 -8.743 -12.445 1.00 87.19 71 TRP A CA 1
ATOM 531 C C . TRP A 1 71 ? 2.101 -9.134 -12.965 1.00 87.19 71 TRP A C 1
ATOM 533 O O . TRP A 1 71 ? 2.782 -9.941 -12.323 1.00 87.19 71 TRP A O 1
ATOM 543 N N . GLY A 1 72 ? 2.565 -8.532 -14.065 1.00 88.94 72 GLY A N 1
ATOM 544 C CA . GLY A 1 72 ? 3.917 -8.736 -14.588 1.00 88.94 72 GLY A CA 1
ATOM 545 C C . GLY A 1 72 ? 5.024 -8.414 -13.575 1.00 88.94 72 GLY A C 1
ATOM 546 O O . GLY A 1 72 ? 6.138 -8.924 -13.690 1.00 88.94 72 GLY A O 1
ATOM 547 N N . TYR A 1 73 ? 4.719 -7.633 -12.533 1.00 90.56 73 TYR A N 1
ATOM 548 C CA . TYR A 1 73 ? 5.657 -7.262 -11.476 1.00 90.56 73 TYR A CA 1
ATOM 549 C C . TYR A 1 73 ? 5.537 -8.105 -10.203 1.00 90.56 73 TYR A C 1
ATOM 551 O O . TYR A 1 73 ? 6.177 -7.764 -9.211 1.00 90.56 73 TYR A O 1
ATOM 559 N N . TRP A 1 74 ? 4.779 -9.209 -10.180 1.00 91.81 74 TRP A N 1
ATOM 560 C CA . TRP A 1 74 ? 4.601 -10.009 -8.957 1.00 91.81 74 TRP A CA 1
ATOM 561 C C . TRP A 1 74 ? 5.932 -10.450 -8.321 1.00 91.81 74 TRP A C 1
ATOM 563 O O . TRP A 1 74 ? 6.173 -10.177 -7.144 1.00 91.81 74 TRP A O 1
ATOM 573 N N . ASN A 1 75 ? 6.818 -11.059 -9.120 1.00 92.94 75 ASN A N 1
ATOM 574 C CA . ASN A 1 75 ? 8.117 -11.596 -8.684 1.00 92.94 75 ASN A CA 1
ATOM 575 C C . ASN A 1 75 ? 9.313 -10.678 -9.001 1.00 92.94 75 ASN A C 1
ATOM 577 O O . ASN A 1 75 ? 10.461 -11.106 -8.879 1.00 92.94 75 ASN A O 1
ATOM 581 N N . ALA A 1 76 ? 9.084 -9.435 -9.437 1.00 92.44 76 ALA A N 1
ATOM 582 C CA . ALA A 1 76 ? 10.190 -8.507 -9.666 1.00 92.44 76 ALA A CA 1
ATOM 583 C C . ALA A 1 76 ? 10.955 -8.242 -8.346 1.00 92.44 76 ALA A C 1
ATOM 585 O O . ALA A 1 76 ? 10.348 -8.308 -7.275 1.00 92.44 76 ALA A O 1
ATOM 586 N N . PRO A 1 77 ? 12.254 -7.878 -8.374 1.00 92.56 77 PRO A N 1
ATOM 587 C CA . PRO A 1 77 ? 13.026 -7.621 -7.149 1.00 92.56 77 PRO A CA 1
ATOM 588 C C . PRO A 1 77 ? 12.409 -6.567 -6.213 1.00 92.56 77 PRO A C 1
ATOM 590 O O . PRO A 1 77 ? 12.536 -6.654 -4.998 1.00 92.56 77 PRO A O 1
ATOM 593 N N . ARG A 1 78 ? 11.711 -5.579 -6.783 1.00 94.50 78 ARG A N 1
ATOM 594 C CA . ARG A 1 78 ? 10.901 -4.572 -6.070 1.00 94.50 78 ARG A CA 1
ATOM 595 C C . ARG A 1 78 ? 9.411 -4.750 -6.359 1.00 94.50 78 ARG A C 1
ATOM 597 O O . ARG A 1 78 ? 8.671 -3.783 -6.433 1.00 94.50 78 ARG A O 1
ATOM 604 N N . GLY A 1 79 ? 9.008 -5.978 -6.646 1.00 93.75 79 GLY A N 1
ATOM 605 C CA . GLY A 1 79 ? 7.685 -6.336 -7.121 1.00 93.75 79 GLY A CA 1
ATOM 606 C C . GLY A 1 79 ? 6.616 -6.320 -6.041 1.00 93.75 79 GLY A C 1
ATOM 607 O O . GLY A 1 79 ? 6.872 -5.993 -4.882 1.00 93.75 79 GLY A O 1
ATOM 608 N N . ILE A 1 80 ? 5.411 -6.733 -6.426 1.00 93.69 80 ILE A N 1
ATOM 609 C CA . ILE A 1 80 ? 4.243 -6.769 -5.537 1.00 93.69 80 ILE A CA 1
ATOM 610 C C . ILE A 1 80 ? 4.539 -7.633 -4.308 1.00 93.69 80 ILE A C 1
ATOM 612 O O . ILE A 1 80 ? 4.352 -7.187 -3.178 1.00 93.69 80 ILE A O 1
ATOM 616 N N . ARG A 1 81 ? 5.078 -8.841 -4.506 1.00 93.69 81 ARG A N 1
ATOM 617 C CA . ARG A 1 81 ? 5.399 -9.747 -3.400 1.00 93.69 81 ARG A CA 1
ATOM 618 C C . ARG A 1 81 ? 6.389 -9.119 -2.415 1.00 93.69 81 ARG A C 1
ATOM 620 O O . ARG A 1 81 ? 6.106 -9.063 -1.221 1.00 93.69 81 ARG A O 1
ATOM 627 N N . ALA A 1 82 ? 7.505 -8.596 -2.926 1.00 95.56 82 ALA A N 1
ATOM 628 C CA . ALA A 1 82 ? 8.545 -7.969 -2.110 1.00 95.56 82 ALA A CA 1
ATOM 629 C C . ALA A 1 82 ? 8.012 -6.755 -1.330 1.00 95.56 82 ALA A C 1
ATOM 631 O O . ALA A 1 82 ? 8.380 -6.544 -0.171 1.00 95.56 82 ALA A O 1
ATOM 632 N N . LEU A 1 83 ? 7.116 -5.973 -1.942 1.00 95.75 83 LEU A N 1
ATOM 633 C CA . LEU A 1 83 ? 6.454 -4.845 -1.295 1.00 95.75 83 LEU A CA 1
ATOM 634 C C . LEU A 1 83 ? 5.621 -5.293 -0.099 1.00 95.75 83 LEU A C 1
ATOM 636 O O . LEU A 1 83 ? 5.796 -4.743 0.986 1.00 95.75 83 LEU A O 1
ATOM 640 N N . TYR A 1 84 ? 4.749 -6.288 -0.271 1.00 95.19 84 TYR A N 1
ATOM 641 C CA . TYR A 1 84 ? 3.894 -6.773 0.813 1.00 95.19 84 TYR A CA 1
ATOM 642 C C . TYR A 1 84 ? 4.697 -7.460 1.922 1.00 95.19 84 TYR A C 1
ATOM 644 O O . TYR A 1 84 ? 4.477 -7.153 3.093 1.00 95.19 84 TYR A O 1
ATOM 652 N N . GLU A 1 85 ? 5.668 -8.311 1.579 1.00 95.62 85 GLU A N 1
ATOM 653 C CA . GLU A 1 85 ? 6.556 -8.961 2.558 1.00 95.62 85 GLU A CA 1
ATOM 654 C C . GLU A 1 85 ? 7.329 -7.929 3.397 1.00 95.62 85 GLU A C 1
ATOM 656 O O . GLU A 1 85 ? 7.486 -8.105 4.603 1.00 95.62 85 GLU A O 1
ATOM 661 N N . THR A 1 86 ? 7.752 -6.818 2.784 1.00 96.75 86 THR A N 1
ATOM 662 C CA . THR A 1 86 ? 8.460 -5.736 3.485 1.00 96.75 86 THR A CA 1
ATOM 663 C C . THR A 1 86 ? 7.515 -4.862 4.309 1.00 96.75 86 THR A C 1
ATOM 665 O O . THR A 1 86 ? 7.800 -4.532 5.460 1.00 96.75 86 THR A O 1
ATOM 668 N N . MET A 1 87 ? 6.405 -4.424 3.715 1.00 97.44 87 MET A N 1
ATOM 669 C CA . MET A 1 87 ? 5.579 -3.363 4.285 1.00 97.44 87 MET A CA 1
ATOM 670 C C . MET A 1 87 ? 4.559 -3.869 5.290 1.00 97.44 87 MET A C 1
ATOM 672 O O . MET A 1 87 ? 4.273 -3.145 6.238 1.00 97.44 87 MET A O 1
ATOM 676 N N . VAL A 1 88 ? 4.019 -5.081 5.142 1.00 96.19 88 VAL A N 1
ATOM 677 C CA . VAL A 1 88 ? 3.012 -5.590 6.084 1.00 96.19 88 VAL A CA 1
ATOM 678 C C . VAL A 1 88 ? 3.549 -5.621 7.520 1.00 96.19 88 VAL A C 1
ATOM 680 O O . VAL A 1 88 ? 2.879 -5.048 8.378 1.00 96.19 88 VAL A O 1
ATOM 683 N N . PRO A 1 89 ? 4.741 -6.172 7.827 1.00 97.38 89 PRO A N 1
ATOM 684 C CA . PRO A 1 89 ? 5.275 -6.146 9.191 1.00 97.38 89 PRO A CA 1
ATOM 685 C C . PRO A 1 89 ? 5.445 -4.725 9.747 1.00 97.38 89 PRO A C 1
ATOM 687 O O . PRO A 1 89 ? 5.046 -4.456 10.879 1.00 97.38 89 PRO A O 1
ATOM 690 N N . ILE A 1 90 ? 5.965 -3.798 8.933 1.00 98.00 90 ILE A N 1
ATOM 691 C CA . ILE A 1 90 ? 6.148 -2.387 9.314 1.00 98.00 90 ILE A CA 1
ATOM 692 C C . ILE A 1 90 ? 4.794 -1.749 9.638 1.00 98.00 90 ILE A C 1
ATOM 694 O O . ILE A 1 90 ? 4.618 -1.147 10.695 1.00 98.00 90 ILE A O 1
ATOM 698 N N . LEU A 1 91 ? 3.817 -1.916 8.746 1.00 97.81 91 LEU A N 1
ATOM 699 C CA . LEU A 1 91 ? 2.480 -1.361 8.912 1.00 97.81 91 LEU A CA 1
ATOM 700 C C . LEU A 1 91 ? 1.745 -2.002 10.084 1.00 97.81 91 LEU A C 1
ATOM 702 O O . LEU A 1 91 ? 0.976 -1.309 10.730 1.00 97.81 91 LEU A O 1
ATOM 706 N N . ARG A 1 92 ? 1.988 -3.275 10.418 1.00 97.19 92 ARG A N 1
ATOM 707 C CA . ARG A 1 92 ? 1.402 -3.918 11.607 1.00 97.19 92 ARG A CA 1
ATOM 708 C C . ARG A 1 92 ? 1.950 -3.388 12.927 1.00 97.19 92 ARG A C 1
ATOM 710 O O . ARG A 1 92 ? 1.225 -3.439 13.915 1.00 97.19 92 ARG A O 1
ATOM 717 N N . GLY A 1 93 ? 3.153 -2.816 12.932 1.00 96.94 93 GLY A N 1
ATOM 718 C CA . GLY A 1 93 ? 3.653 -2.041 14.071 1.00 96.94 93 GLY A CA 1
ATOM 719 C C . GLY A 1 93 ? 2.866 -0.748 14.328 1.00 96.94 93 GLY A C 1
ATOM 720 O O . GLY A 1 93 ? 2.948 -0.199 15.420 1.00 96.94 93 GLY A O 1
ATOM 721 N N . ILE A 1 94 ? 2.093 -0.275 13.342 1.00 97.50 94 ILE A N 1
ATOM 722 C CA . ILE A 1 94 ? 1.315 0.972 13.396 1.00 97.50 94 ILE A CA 1
ATOM 723 C C . ILE A 1 94 ? -0.189 0.659 13.469 1.00 97.50 94 ILE A C 1
ATOM 725 O O . ILE A 1 94 ? -0.899 1.150 14.337 1.00 97.50 94 ILE A O 1
ATOM 729 N N . LEU A 1 95 ? -0.681 -0.192 12.571 1.00 96.81 95 LEU A N 1
ATOM 730 C CA . LEU A 1 95 ? -2.077 -0.578 12.391 1.00 96.81 95 LEU A CA 1
ATOM 731 C C . LEU A 1 95 ? -2.296 -2.032 12.857 1.00 96.81 95 LEU A C 1
ATOM 733 O O . LEU A 1 95 ? -2.133 -2.975 12.063 1.00 96.81 95 LEU A O 1
ATOM 737 N N . PRO A 1 96 ? -2.689 -2.250 14.126 1.00 95.56 96 PRO A N 1
ATOM 738 C CA . PRO A 1 96 ? -2.846 -3.590 14.679 1.00 95.56 96 PRO A CA 1
ATOM 739 C C . PRO A 1 96 ? -3.912 -4.406 13.936 1.00 95.56 96 PRO A C 1
ATOM 741 O O . PRO A 1 96 ? -4.975 -3.903 13.565 1.00 95.56 96 PRO A O 1
ATOM 744 N N . ALA A 1 97 ? -3.638 -5.702 13.756 1.00 95.06 97 ALA A N 1
ATOM 745 C CA . ALA A 1 97 ? -4.509 -6.627 13.021 1.00 95.06 97 ALA A CA 1
ATOM 746 C C . ALA A 1 97 ? -5.891 -6.819 13.658 1.00 95.06 97 ALA A C 1
ATOM 748 O O . ALA A 1 97 ? -6.848 -7.099 12.947 1.00 95.06 97 ALA A O 1
ATOM 749 N N . ALA A 1 98 ? -6.007 -6.605 14.970 1.00 95.44 98 ALA A N 1
ATOM 750 C CA . ALA A 1 98 ? -7.285 -6.649 15.674 1.00 95.44 98 ALA A CA 1
ATOM 751 C C . ALA A 1 98 ? -8.240 -5.502 15.286 1.00 95.44 98 ALA A C 1
ATOM 753 O O . ALA A 1 98 ? -9.433 -5.599 15.556 1.00 95.44 98 ALA A O 1
ATOM 754 N N . ARG A 1 99 ? -7.735 -4.419 14.671 1.00 95.00 99 ARG A N 1
ATOM 755 C CA . ARG A 1 99 ? -8.523 -3.217 14.346 1.00 95.00 99 ARG A CA 1
ATOM 756 C C . ARG A 1 99 ? -8.581 -2.897 12.855 1.00 95.00 99 ARG A C 1
ATOM 758 O O . ARG A 1 99 ? -9.597 -2.371 12.404 1.00 95.00 99 ARG A O 1
ATOM 765 N N . TYR A 1 100 ? -7.513 -3.177 12.107 1.00 96.88 100 TYR A N 1
ATOM 766 C CA . TYR A 1 100 ? -7.374 -2.705 10.730 1.00 96.88 100 TYR A CA 1
ATOM 767 C C . TYR A 1 100 ? -7.117 -3.827 9.732 1.00 96.88 100 TYR A C 1
ATOM 769 O O . TYR A 1 100 ? -6.228 -4.669 9.907 1.00 96.88 100 TYR A O 1
ATOM 777 N N . LEU A 1 101 ? -7.830 -3.763 8.614 1.00 94.88 101 LEU A N 1
ATOM 778 C CA . LEU A 1 101 ? -7.571 -4.577 7.435 1.00 94.88 101 LEU A CA 1
ATOM 779 C C . LEU A 1 101 ? -6.410 -3.980 6.626 1.00 94.88 101 LEU A C 1
ATOM 781 O O . LEU A 1 101 ? -6.296 -2.761 6.493 1.00 94.88 101 LEU A O 1
ATOM 785 N N . LEU A 1 102 ? -5.546 -4.842 6.086 1.00 93.50 102 LEU A N 1
ATOM 786 C CA . LEU A 1 102 ? -4.583 -4.467 5.050 1.00 93.50 102 LEU A CA 1
ATOM 787 C C . LEU A 1 102 ? -4.998 -5.195 3.775 1.00 93.50 102 LEU A C 1
ATOM 789 O O . LEU A 1 102 ? -4.948 -6.424 3.733 1.00 93.50 102 LEU A O 1
ATOM 793 N N . PHE A 1 103 ? -5.475 -4.440 2.790 1.00 86.94 103 PHE A N 1
ATOM 794 C CA . PHE A 1 103 ? -6.080 -4.979 1.580 1.00 86.94 103 PHE A CA 1
ATOM 795 C C . PHE A 1 103 ? -5.044 -5.261 0.488 1.00 86.94 103 PHE A C 1
ATOM 797 O O . PHE A 1 103 ? -4.018 -4.583 0.346 1.00 86.94 103 PHE A O 1
ATOM 804 N N . LEU A 1 104 ? -5.369 -6.286 -0.291 1.00 79.62 104 LEU A N 1
ATOM 805 C CA . LEU A 1 104 ? -4.757 -6.637 -1.560 1.00 79.62 104 LEU A CA 1
ATOM 806 C C . LEU A 1 104 ? -5.844 -6.443 -2.616 1.00 79.62 104 LEU A C 1
ATOM 808 O O . LEU A 1 104 ? -6.804 -7.213 -2.627 1.00 79.62 104 LEU A O 1
ATOM 812 N N . CYS A 1 105 ? -5.720 -5.422 -3.458 1.00 71.25 105 CYS A N 1
ATOM 813 C CA . CYS A 1 105 ? -6.573 -5.281 -4.630 1.00 71.25 105 CYS A CA 1
ATOM 814 C C . CYS A 1 105 ? -5.730 -5.538 -5.868 1.00 71.25 105 CYS A C 1
ATOM 816 O O . CYS A 1 105 ? -4.611 -5.040 -6.006 1.00 71.25 105 CYS A O 1
ATOM 818 N N . PHE A 1 106 ? -6.267 -6.351 -6.760 1.00 67.00 106 PHE A N 1
ATOM 819 C CA . PHE A 1 106 ? -5.607 -6.729 -7.993 1.00 67.00 106 PHE A CA 1
ATOM 820 C C . PHE A 1 106 ? -6.523 -6.367 -9.146 1.00 67.00 106 PHE A C 1
ATOM 822 O O . PHE A 1 106 ? -7.736 -6.555 -9.042 1.00 67.00 106 PHE A O 1
ATOM 829 N N . MET A 1 107 ? -5.942 -5.922 -10.262 1.00 63.34 107 MET A N 1
ATOM 830 C CA . MET A 1 107 ? -6.683 -5.978 -11.517 1.00 63.34 107 MET A CA 1
ATOM 831 C C . MET A 1 107 ? -7.052 -7.435 -11.779 1.00 63.34 107 MET A C 1
ATOM 833 O O . MET A 1 107 ? -6.205 -8.329 -11.634 1.00 63.34 107 MET A O 1
ATOM 837 N N . GLU A 1 108 ? -8.302 -7.669 -12.179 1.00 56.41 108 GLU A N 1
ATOM 838 C CA . GLU A 1 108 ? -8.681 -8.946 -12.767 1.00 56.41 108 GLU A CA 1
ATOM 839 C C . GLU A 1 108 ? -7.707 -9.215 -13.921 1.00 56.41 108 GLU A C 1
ATOM 841 O O . GLU A 1 108 ? -7.455 -8.335 -14.751 1.00 56.41 108 GLU A O 1
ATOM 846 N N . SER A 1 109 ? -7.074 -10.393 -13.922 1.00 50.34 109 SER A N 1
ATOM 847 C CA . SER A 1 109 ? -6.214 -10.782 -15.037 1.00 50.34 109 SER A CA 1
ATOM 848 C C . SER A 1 109 ? -7.075 -10.687 -16.296 1.00 50.34 109 SER A C 1
ATOM 850 O O . SER A 1 109 ? -8.134 -11.324 -16.312 1.00 50.34 109 SER A O 1
ATOM 852 N N . PRO A 1 110 ? -6.692 -9.893 -17.319 1.00 56.03 110 PRO A N 1
ATOM 853 C CA . PRO A 1 110 ? -7.398 -9.940 -18.584 1.00 56.03 110 PRO A CA 1
ATOM 854 C C . PRO A 1 110 ? -7.284 -11.388 -19.037 1.00 56.03 110 PRO A C 1
ATOM 856 O O . PRO A 1 110 ? -6.183 -11.868 -19.313 1.00 56.03 110 PRO A O 1
ATOM 859 N N . ARG A 1 111 ? -8.397 -12.123 -18.978 1.00 50.34 111 ARG A N 1
ATOM 860 C CA . ARG A 1 111 ? -8.437 -13.503 -19.443 1.00 50.34 111 ARG A CA 1
ATOM 861 C C . ARG A 1 111 ? -7.932 -13.450 -20.880 1.00 50.34 111 ARG A C 1
ATOM 863 O O . ARG A 1 111 ? -8.508 -12.740 -21.699 1.00 50.34 111 ARG A O 1
ATOM 870 N N . TYR A 1 112 ? -6.816 -14.120 -21.149 1.00 51.28 112 TYR A N 1
ATOM 871 C CA . TYR A 1 112 ? -6.466 -14.452 -22.519 1.00 51.28 112 TYR A CA 1
ATOM 872 C C . TYR A 1 112 ? -7.519 -15.472 -22.961 1.00 51.28 112 TYR A C 1
ATOM 874 O O . TYR A 1 112 ?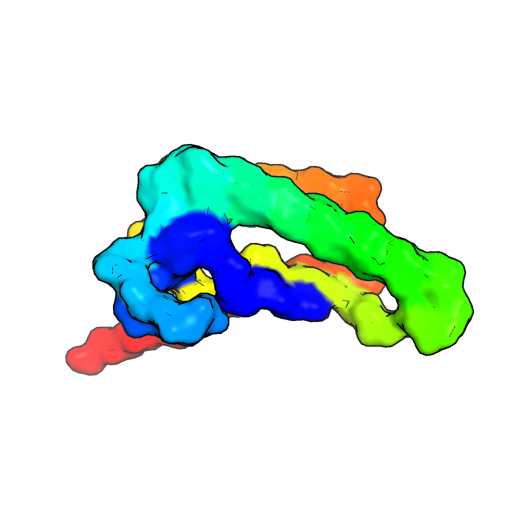 -7.421 -16.645 -22.601 1.00 51.28 112 TYR A O 1
ATOM 882 N N . GLU A 1 113 ? -8.579 -14.991 -23.610 1.00 45.78 113 GLU A N 1
ATOM 883 C CA . GLU A 1 113 ? -9.354 -15.802 -24.555 1.00 45.78 113 GLU A CA 1
ATOM 884 C C . GLU A 1 113 ? -8.546 -15.988 -25.843 1.00 45.78 113 GLU A C 1
ATOM 886 O O . GLU A 1 113 ? -7.886 -15.012 -26.277 1.00 45.78 113 GLU A O 1
#

Secondary structure (DSSP, 8-state):
-B----TT-SSTT--TTSS--SS-HHHH-HHHHHHHHHHHHHHHHHHHHHHHSTTTTTT--EEESSSS--GGGTTSTTSHHHHHHHHHHHHHTTS-TTT-EEE---PPP----